Protein AF-A0A447MUD5-F1 (afdb_monomer_lite)

pLDDT: mean 83.92, std 21.75, range [24.19, 98.69]

Sequence (169 aa):
MENPQGFGLLQRGREFSRFEDLDDRYDLRPSAWITPKGDWGKGKVELVEIPTNDETNDNIVAYWTPDQLPEPGKEMNFKYTLTFSRDEDKLHAPDNAWVLQTRRSTGDVKQSNLIRQPDGTIAFVVDFVGADMKKLPPDTPSLRKPALAITVKSLTVMYAITQSLKAGV

Organism: Salmonella enterica I (NCBI:txid59201)

Radius of gyration: 21.38 Å; chains: 1; bounding box: 41×46×68 Å

Foldseek 3Di:
DWFDQKDWAQDFDLPCVVPVDPPPSPSPFWTKMKGWDDTPTAWDWDWFAADDPDPVDDGIDIDTDHPDDDDPPDDDDTDIDIDTDSPVLVVDDQPDKDWRDKDKDFDFDDDPDPDTDGPVWIWIQTDIDHNVVVVDDCVPPVNPDSTPGDGDPDDDDDDDDDDDDDDDD

Structure (mmCIF, N/CA/C/O backbone):
data_AF-A0A447MUD5-F1
#
_entry.id   AF-A0A447MUD5-F1
#
loop_
_atom_site.group_PDB
_atom_site.id
_atom_site.type_symbol
_atom_site.label_atom_id
_atom_site.label_alt_id
_atom_site.label_comp_id
_atom_site.label_asym_id
_atom_site.label_entity_id
_atom_site.label_seq_id
_atom_site.pdbx_PDB_ins_code
_atom_site.Cartn_x
_atom_site.Cartn_y
_atom_site.Cartn_z
_atom_site.occupancy
_atom_site.B_iso_or_equiv
_atom_site.auth_seq_id
_atom_site.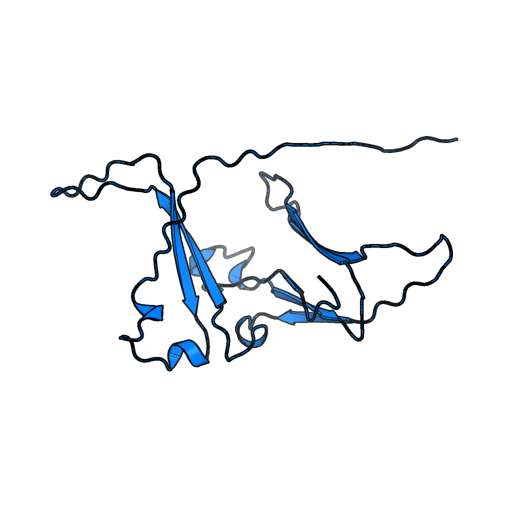auth_comp_id
_atom_site.auth_asym_id
_atom_site.auth_atom_id
_atom_site.pdbx_PDB_model_num
ATOM 1 N N . MET A 1 1 ? -14.363 9.589 1.166 1.00 94.88 1 MET A N 1
ATOM 2 C CA . MET A 1 1 ? -15.019 8.265 1.035 1.00 94.88 1 MET A CA 1
ATOM 3 C C . MET A 1 1 ? -15.892 8.034 2.265 1.00 94.88 1 MET A C 1
ATOM 5 O O . MET A 1 1 ? -15.822 8.832 3.191 1.00 94.88 1 MET A O 1
ATOM 9 N N . GLU A 1 2 ? -16.721 6.994 2.283 1.00 96.75 2 GLU A N 1
ATOM 10 C CA . GLU A 1 2 ? -17.568 6.649 3.434 1.00 96.75 2 GLU A CA 1
ATOM 11 C C . GLU A 1 2 ? -17.450 5.148 3.707 1.00 96.75 2 GLU A C 1
ATOM 13 O O . GLU A 1 2 ? -17.492 4.368 2.758 1.00 96.75 2 GLU A O 1
ATOM 18 N N . ASN A 1 3 ? -17.252 4.769 4.974 1.00 96.88 3 ASN A N 1
ATOM 19 C CA . ASN A 1 3 ? -17.076 3.384 5.433 1.00 96.88 3 ASN A CA 1
ATOM 20 C C . ASN A 1 3 ? -15.974 2.619 4.664 1.00 96.88 3 ASN A C 1
ATOM 22 O O . ASN A 1 3 ? -16.276 1.744 3.847 1.00 96.88 3 ASN A O 1
ATOM 26 N N . PRO A 1 4 ? -14.681 2.939 4.892 1.00 97.31 4 PRO A N 1
ATOM 27 C CA . PRO A 1 4 ? -13.573 2.253 4.232 1.00 97.31 4 PRO A CA 1
ATOM 28 C C . PRO A 1 4 ? -13.614 0.745 4.509 1.00 97.31 4 PRO A C 1
ATOM 30 O O . PRO A 1 4 ? -13.676 0.318 5.659 1.00 97.31 4 PRO A O 1
ATOM 33 N N . GLN A 1 5 ? -13.529 -0.068 3.454 1.00 97.00 5 GLN A N 1
ATOM 34 C CA . GLN A 1 5 ? -13.527 -1.531 3.592 1.00 97.00 5 GLN A CA 1
ATOM 35 C C . GLN A 1 5 ? -12.156 -2.090 4.002 1.00 97.00 5 GLN A C 1
ATOM 37 O O . GLN A 1 5 ? -12.067 -3.163 4.593 1.00 97.00 5 GLN A O 1
ATOM 42 N N . GLY A 1 6 ? -11.083 -1.354 3.719 1.00 97.50 6 GLY A N 1
ATOM 43 C CA . GLY A 1 6 ? -9.729 -1.695 4.130 1.00 97.50 6 GLY A CA 1
ATOM 44 C C . GLY A 1 6 ? -8.696 -0.802 3.459 1.00 97.50 6 GLY A C 1
ATOM 45 O O . GLY A 1 6 ? -8.969 -0.185 2.428 1.00 97.50 6 GLY A O 1
ATOM 46 N N . PHE A 1 7 ? -7.525 -0.697 4.073 1.00 98.50 7 PHE A N 1
ATOM 47 C CA . PHE A 1 7 ? -6.387 0.044 3.535 1.00 98.50 7 PHE A CA 1
ATOM 48 C C . PHE A 1 7 ? -5.094 -0.448 4.179 1.00 98.50 7 PHE A C 1
ATOM 50 O O . PHE A 1 7 ? -5.113 -1.030 5.259 1.00 98.50 7 PHE A O 1
ATOM 57 N N . GLY A 1 8 ? -3.956 -0.209 3.540 1.00 97.88 8 GLY A N 1
ATOM 58 C CA . GLY A 1 8 ? -2.681 -0.667 4.069 1.00 97.88 8 GLY A CA 1
ATOM 59 C C . GLY A 1 8 ? -1.499 -0.271 3.206 1.00 97.88 8 GLY A C 1
ATOM 60 O O . GLY A 1 8 ? -1.669 0.177 2.072 1.00 97.88 8 GLY A O 1
ATOM 61 N N . LEU A 1 9 ? -0.304 -0.478 3.751 1.00 98.69 9 LEU A N 1
ATOM 62 C CA . LEU A 1 9 ? 0.951 -0.376 3.017 1.00 98.69 9 LEU A CA 1
ATOM 63 C C . LEU A 1 9 ? 1.375 -1.789 2.624 1.00 98.69 9 LEU A C 1
ATOM 65 O O . LEU A 1 9 ? 1.523 -2.667 3.476 1.00 98.69 9 LEU A O 1
ATOM 69 N N . LEU A 1 10 ? 1.509 -2.018 1.320 1.00 98.56 10 LEU A N 1
ATOM 70 C CA . LEU A 1 10 ? 1.839 -3.328 0.775 1.00 98.56 10 LEU A CA 1
ATOM 71 C C . LEU A 1 10 ? 3.217 -3.303 0.134 1.00 98.56 10 LEU A C 1
ATOM 73 O O . LEU A 1 10 ? 3.544 -2.382 -0.612 1.00 98.56 10 LEU A O 1
ATOM 77 N N . GLN A 1 11 ? 3.954 -4.387 0.326 1.00 98.12 11 GLN A N 1
ATOM 78 C CA . GLN A 1 11 ? 5.186 -4.663 -0.385 1.00 98.12 11 GLN A CA 1
ATOM 79 C C . GLN A 1 11 ? 4.944 -5.731 -1.453 1.00 98.12 11 GLN A C 1
ATOM 81 O O . GLN A 1 11 ? 4.971 -6.929 -1.181 1.00 98.12 11 GLN A O 1
ATOM 86 N N . ARG A 1 12 ? 4.681 -5.284 -2.684 1.00 97.62 12 ARG A N 1
ATOM 87 C CA . ARG A 1 12 ? 4.486 -6.159 -3.850 1.00 97.62 12 ARG A CA 1
ATOM 88 C C . ARG A 1 12 ? 5.810 -6.378 -4.581 1.00 97.62 12 ARG A C 1
ATOM 90 O O . ARG A 1 12 ? 6.612 -5.456 -4.674 1.00 97.62 12 ARG A O 1
ATOM 97 N N . GLY A 1 13 ? 5.991 -7.569 -5.153 1.00 95.75 13 GLY A N 1
ATOM 98 C CA . GLY A 1 13 ? 7.241 -7.957 -5.816 1.00 95.75 13 GLY A CA 1
ATOM 99 C C . GLY A 1 13 ? 8.311 -8.304 -4.784 1.00 95.75 13 GLY A C 1
ATOM 100 O O . GLY A 1 13 ? 9.073 -7.446 -4.352 1.00 95.75 13 GLY A O 1
ATOM 101 N N . ARG A 1 14 ? 8.329 -9.568 -4.359 1.00 97.19 14 ARG A N 1
ATOM 102 C CA . ARG A 1 14 ? 9.188 -10.074 -3.274 1.00 97.19 14 ARG A CA 1
ATOM 103 C C . ARG A 1 14 ? 10.381 -10.877 -3.777 1.00 97.19 14 ARG A C 1
ATOM 105 O O . ARG A 1 14 ? 11.017 -11.587 -3.009 1.00 97.19 14 ARG A O 1
ATOM 112 N N . GLU A 1 15 ? 10.659 -10.839 -5.074 1.00 98.00 15 GLU A N 1
ATOM 113 C CA . GLU A 1 15 ? 11.848 -11.481 -5.609 1.00 98.00 15 GLU A CA 1
ATOM 114 C C . GLU A 1 15 ? 13.087 -10.812 -5.001 1.00 98.00 15 GLU A C 1
ATOM 116 O O . GLU A 1 15 ? 13.232 -9.593 -5.096 1.00 98.00 15 GLU A O 1
ATOM 121 N N . PHE A 1 16 ? 13.983 -11.604 -4.397 1.00 98.25 16 PHE A N 1
ATOM 122 C CA . PHE A 1 16 ? 15.224 -11.105 -3.789 1.00 98.25 16 PHE A CA 1
ATOM 123 C C . PHE A 1 16 ? 15.994 -10.183 -4.741 1.00 98.25 16 PHE A C 1
ATOM 125 O O . PHE A 1 16 ? 16.497 -9.145 -4.325 1.00 98.25 16 PHE A O 1
ATOM 132 N N . SER A 1 17 ? 15.965 -10.489 -6.042 1.00 98.38 17 SER A N 1
ATOM 133 C CA . SER A 1 17 ? 16.652 -9.724 -7.080 1.00 98.38 17 SER A CA 1
ATOM 134 C C . SER A 1 17 ? 16.154 -8.296 -7.309 1.00 98.38 17 SER A C 1
ATOM 136 O O . SER A 1 17 ? 16.698 -7.570 -8.136 1.00 98.38 17 SER A O 1
ATOM 138 N N . ARG A 1 18 ? 15.079 -7.880 -6.634 1.00 97.19 18 ARG A N 1
ATOM 139 C CA . ARG A 1 18 ? 14.636 -6.479 -6.615 1.00 97.19 18 ARG A CA 1
ATOM 140 C C . ARG A 1 18 ? 15.384 -5.634 -5.590 1.00 97.19 18 ARG A C 1
ATOM 142 O O . ARG A 1 18 ? 15.345 -4.413 -5.700 1.00 97.19 18 ARG A O 1
ATOM 149 N N . PHE A 1 19 ? 16.008 -6.278 -4.608 1.00 97.62 19 PHE A N 1
ATOM 150 C CA . PHE A 1 19 ? 16.624 -5.632 -3.455 1.00 97.62 19 PHE A CA 1
ATOM 151 C C . PHE A 1 19 ? 18.110 -5.980 -3.344 1.00 97.62 19 PHE A C 1
ATOM 153 O O . PHE A 1 19 ? 18.906 -5.086 -3.102 1.00 97.62 19 PHE A O 1
ATOM 160 N N . GLU A 1 20 ? 18.479 -7.249 -3.573 1.00 98.12 20 GLU A N 1
ATOM 161 C CA . GLU A 1 20 ? 19.866 -7.755 -3.560 1.00 98.12 20 GLU A CA 1
ATOM 162 C C . GLU A 1 20 ? 20.622 -7.497 -2.239 1.00 98.12 20 GLU A C 1
ATOM 164 O O . GLU A 1 20 ? 21.849 -7.565 -2.186 1.00 98.12 20 GLU A O 1
ATOM 169 N N . ASP A 1 21 ? 19.884 -7.243 -1.156 1.00 97.75 21 ASP A N 1
ATOM 170 C CA . ASP A 1 21 ? 20.434 -6.941 0.163 1.00 97.75 21 ASP A CA 1
ATOM 171 C C . ASP A 1 21 ? 20.353 -8.166 1.079 1.00 97.75 21 ASP A C 1
ATOM 173 O O . ASP A 1 21 ? 19.262 -8.633 1.419 1.00 97.75 21 ASP A O 1
ATOM 177 N N . LEU A 1 22 ? 21.514 -8.702 1.461 1.00 98.06 22 LEU A N 1
ATOM 178 C CA . LEU A 1 22 ? 21.626 -9.902 2.292 1.00 98.06 22 LEU A CA 1
ATOM 179 C C . LEU A 1 22 ? 21.402 -9.634 3.784 1.00 98.06 22 LEU A C 1
ATOM 181 O O . LEU A 1 22 ? 21.038 -10.576 4.496 1.00 98.06 22 LEU A O 1
ATOM 185 N N . ASP A 1 23 ? 21.595 -8.396 4.233 1.00 97.88 23 ASP A N 1
ATOM 186 C CA . ASP A 1 23 ? 21.552 -8.016 5.641 1.00 97.88 23 ASP A CA 1
ATOM 187 C C . ASP A 1 23 ? 20.130 -7.592 6.027 1.00 97.88 23 ASP A C 1
ATOM 189 O O . ASP A 1 23 ? 19.513 -8.184 6.917 1.00 97.88 23 ASP A O 1
ATOM 193 N N . ASP A 1 24 ? 19.558 -6.639 5.291 1.00 96.62 24 ASP A N 1
ATOM 194 C CA . ASP A 1 24 ? 18.272 -6.024 5.633 1.00 96.62 24 ASP A CA 1
ATOM 195 C C . ASP A 1 24 ? 17.053 -6.774 5.101 1.00 96.62 24 ASP A C 1
ATOM 197 O O . ASP A 1 24 ? 15.920 -6.529 5.546 1.00 96.62 24 ASP A O 1
ATOM 201 N N . ARG A 1 25 ? 17.278 -7.687 4.144 1.00 98.00 25 ARG A N 1
ATOM 202 C CA . ARG A 1 25 ? 16.281 -8.621 3.597 1.00 98.00 25 ARG A CA 1
ATOM 203 C C . ARG A 1 25 ? 14.930 -7.965 3.345 1.00 98.00 25 ARG A C 1
ATOM 205 O O . ARG A 1 25 ? 13.880 -8.455 3.781 1.00 98.00 25 ARG A O 1
ATOM 212 N N . TYR A 1 26 ? 14.963 -6.849 2.617 1.00 97.81 26 TYR A N 1
ATOM 213 C CA . TYR A 1 26 ? 13.777 -6.082 2.253 1.00 97.81 26 TYR A CA 1
ATOM 214 C C . TYR A 1 26 ? 12.692 -6.975 1.665 1.00 97.81 26 TYR A C 1
ATOM 216 O O . TYR A 1 26 ? 11.549 -6.872 2.089 1.00 97.81 26 TYR A O 1
ATOM 224 N N . ASP A 1 27 ? 13.049 -7.940 0.815 1.00 98.19 27 ASP A N 1
ATOM 225 C CA . ASP A 1 27 ? 12.150 -8.930 0.210 1.00 98.19 27 ASP A CA 1
ATOM 226 C C . ASP A 1 27 ? 11.254 -9.681 1.217 1.00 98.19 27 ASP A C 1
ATOM 228 O O . ASP A 1 27 ? 10.131 -10.091 0.889 1.00 98.19 27 ASP A O 1
ATOM 232 N N . LEU A 1 28 ? 11.706 -9.813 2.467 1.00 98.19 28 LEU A N 1
ATOM 233 C CA . LEU A 1 28 ? 11.003 -10.498 3.547 1.00 98.19 28 LEU A CA 1
ATOM 234 C C . LEU A 1 28 ? 10.155 -9.577 4.438 1.00 98.19 28 LEU A C 1
ATOM 236 O O . LEU A 1 28 ? 9.366 -10.095 5.231 1.00 98.19 28 LEU A O 1
ATOM 240 N N . ARG A 1 29 ? 10.260 -8.247 4.322 1.00 98.25 29 ARG A N 1
ATOM 241 C CA . ARG A 1 29 ? 9.514 -7.306 5.179 1.00 98.25 29 ARG A CA 1
ATOM 242 C C . ARG A 1 29 ? 7.997 -7.391 4.931 1.00 98.25 29 ARG A C 1
ATOM 244 O O . ARG A 1 29 ? 7.566 -7.563 3.788 1.00 98.25 29 ARG A O 1
ATOM 251 N N . PRO A 1 30 ? 7.152 -7.345 5.972 1.00 98.50 30 PRO A N 1
ATOM 252 C CA . PRO A 1 30 ? 5.726 -7.618 5.823 1.00 98.50 30 PRO A CA 1
ATOM 253 C C . PRO A 1 30 ? 4.976 -6.458 5.156 1.00 98.50 30 PRO A C 1
ATOM 255 O O . PRO A 1 30 ? 5.283 -5.291 5.372 1.00 98.50 30 PRO A O 1
ATOM 258 N N . SER A 1 31 ? 3.926 -6.792 4.411 1.00 98.69 31 SER A N 1
ATOM 259 C CA . SER A 1 31 ? 2.806 -5.880 4.159 1.00 98.69 31 SER A CA 1
ATOM 260 C C . SER A 1 31 ? 1.963 -5.737 5.426 1.00 98.69 31 SER A C 1
ATOM 262 O O . SER A 1 31 ? 1.872 -6.686 6.206 1.00 98.69 31 SER A O 1
ATOM 264 N N . ALA A 1 32 ? 1.287 -4.602 5.598 1.00 98.56 32 ALA A N 1
ATOM 265 C CA . ALA A 1 32 ? 0.367 -4.344 6.702 1.00 98.56 32 ALA A CA 1
ATOM 266 C C . ALA A 1 32 ? -0.988 -3.851 6.170 1.00 98.56 32 ALA A C 1
ATOM 268 O O . ALA A 1 32 ? -1.048 -2.851 5.457 1.00 98.56 32 ALA A O 1
ATOM 269 N N . TRP A 1 33 ? -2.077 -4.541 6.520 1.00 98.69 33 TRP A N 1
ATOM 270 C CA . TRP A 1 33 ? -3.433 -4.242 6.046 1.00 98.69 33 TRP A CA 1
ATOM 271 C C . TRP A 1 33 ? -4.423 -4.074 7.199 1.00 98.69 33 TRP A C 1
ATOM 273 O O . TRP A 1 33 ? -4.585 -4.970 8.026 1.00 98.69 33 TRP A O 1
ATOM 283 N N . ILE A 1 34 ? -5.111 -2.938 7.241 1.00 98.69 34 ILE A N 1
ATOM 284 C CA . ILE A 1 34 ? -6.172 -2.625 8.195 1.00 98.69 34 ILE A CA 1
ATOM 285 C C . ILE A 1 34 ? -7.514 -3.019 7.586 1.00 98.69 34 ILE A C 1
ATOM 287 O O . ILE A 1 34 ? -7.872 -2.581 6.496 1.00 98.69 34 ILE A O 1
ATOM 291 N N . THR A 1 35 ? -8.285 -3.814 8.327 1.00 98.50 35 THR A N 1
ATOM 292 C CA . THR A 1 35 ? -9.696 -4.101 8.032 1.00 98.50 35 THR A CA 1
ATOM 293 C C . THR A 1 35 ? -10.568 -3.523 9.148 1.00 98.50 35 THR A C 1
ATOM 295 O O . THR A 1 35 ? -10.579 -4.069 10.260 1.00 98.50 35 THR A O 1
ATOM 298 N N . PRO A 1 36 ? -11.265 -2.402 8.897 1.00 98.25 36 PRO A N 1
ATOM 299 C CA . PRO A 1 36 ? -12.231 -1.830 9.828 1.00 98.25 36 PRO A CA 1
ATOM 300 C C . PRO A 1 36 ? -13.333 -2.824 10.213 1.00 98.25 36 PRO A C 1
ATOM 302 O O . PRO A 1 36 ? -13.775 -3.640 9.406 1.00 98.25 36 PRO A O 1
ATOM 305 N N . LYS A 1 37 ? -13.790 -2.759 11.467 1.00 98.19 37 LYS A N 1
ATOM 306 C CA . LYS A 1 37 ? -14.958 -3.496 11.961 1.00 98.19 37 LYS A CA 1
ATOM 307 C C . LYS A 1 37 ? -16.073 -2.509 12.288 1.00 98.19 37 LYS A C 1
ATOM 309 O O . LYS A 1 37 ? -15.959 -1.756 13.256 1.00 98.19 37 LYS A O 1
ATOM 314 N N . GLY A 1 38 ? -17.158 -2.588 11.525 1.00 96.31 38 GLY A N 1
ATOM 315 C CA . GLY A 1 38 ? -18.278 -1.652 11.601 1.00 96.31 38 GLY A CA 1
ATOM 316 C C . GLY A 1 38 ? -18.045 -0.392 10.770 1.00 96.31 38 GLY A C 1
ATOM 317 O O . GLY A 1 38 ? -17.080 -0.301 10.012 1.00 96.31 38 GLY A O 1
ATOM 318 N N . ASP A 1 39 ? -18.939 0.575 10.935 1.00 95.94 39 ASP A N 1
ATOM 319 C CA . ASP A 1 39 ? -18.984 1.780 10.113 1.00 95.94 39 ASP A CA 1
ATOM 320 C C . ASP A 1 39 ? -18.123 2.890 10.722 1.00 95.94 39 ASP A C 1
ATOM 322 O O . ASP A 1 39 ? -18.377 3.361 11.830 1.00 95.94 39 ASP A O 1
ATOM 326 N N . TRP A 1 40 ? -17.083 3.308 9.998 1.00 96.62 40 TRP A N 1
ATOM 327 C CA . TRP A 1 40 ? -16.210 4.423 10.399 1.00 96.62 40 TRP A CA 1
ATOM 328 C C . TRP A 1 40 ? -16.710 5.785 9.896 1.00 96.62 40 TRP A C 1
ATOM 330 O O . TRP A 1 40 ? -16.119 6.816 10.216 1.00 96.62 40 TRP A O 1
ATOM 340 N N . GLY A 1 41 ? -17.804 5.799 9.132 1.00 96.56 41 GLY A N 1
ATOM 341 C CA . GLY A 1 41 ? -18.442 7.003 8.622 1.00 96.56 41 GLY A CA 1
ATOM 342 C C . GLY A 1 41 ? -17.649 7.683 7.508 1.00 96.56 41 GLY A C 1
ATOM 343 O O . GLY A 1 41 ? -16.875 7.055 6.777 1.00 96.56 41 GLY A O 1
ATOM 344 N N . LYS A 1 42 ? -17.892 8.986 7.352 1.00 98.00 42 LYS A N 1
ATOM 345 C CA . LYS A 1 42 ? -17.263 9.823 6.326 1.00 98.00 42 LYS A CA 1
ATOM 346 C C . LYS A 1 42 ? -15.871 10.278 6.741 1.00 98.00 42 LYS A C 1
ATOM 348 O O . LYS A 1 42 ? -15.634 10.634 7.895 1.00 98.00 42 LYS A O 1
ATOM 353 N N . GLY A 1 43 ? -14.970 10.281 5.771 1.00 97.56 43 GLY A N 1
ATOM 354 C CA . GLY A 1 43 ? -13.573 10.626 5.970 1.00 97.56 43 GLY A CA 1
ATOM 355 C C . GLY A 1 43 ? -12.715 10.259 4.769 1.00 97.56 43 GLY A C 1
ATOM 356 O O . GLY A 1 43 ? -13.191 10.067 3.638 1.00 97.56 43 GLY A O 1
ATOM 357 N N . LYS A 1 44 ? -11.420 10.109 5.015 1.00 98.19 44 LYS A N 1
ATOM 358 C CA . LYS A 1 44 ? -10.429 9.764 3.995 1.00 98.19 44 LYS A CA 1
ATOM 359 C C . LYS A 1 44 ? -9.300 8.933 4.588 1.00 98.19 44 LYS A C 1
ATOM 361 O O . LYS A 1 44 ? -8.934 9.081 5.749 1.00 98.19 44 LYS A O 1
ATOM 366 N N . VAL A 1 45 ? -8.750 8.060 3.753 1.00 98.12 45 VAL A N 1
ATOM 367 C CA . VAL A 1 45 ? -7.433 7.474 3.996 1.00 98.12 45 VAL A CA 1
ATOM 368 C C . VAL A 1 45 ? -6.413 8.489 3.499 1.00 98.12 45 VAL A C 1
ATOM 370 O O . VAL A 1 45 ? -6.480 8.904 2.342 1.00 98.12 45 VAL A O 1
ATOM 373 N N . GLU A 1 46 ? -5.516 8.916 4.375 1.00 98.06 46 GLU A N 1
ATOM 374 C CA . GLU A 1 46 ? -4.427 9.829 4.050 1.00 98.06 46 GLU A CA 1
ATOM 375 C C . GLU A 1 46 ? -3.115 9.064 3.928 1.00 98.06 46 GLU A C 1
ATOM 377 O O . GLU A 1 46 ? -2.854 8.134 4.690 1.00 98.06 46 GLU A O 1
ATOM 382 N N . LEU A 1 47 ? -2.312 9.481 2.951 1.00 98.38 47 LEU A N 1
ATOM 383 C CA . LEU A 1 47 ? -0.933 9.065 2.751 1.00 98.38 47 LEU A CA 1
ATOM 384 C C . LEU A 1 47 ? -0.060 10.305 2.932 1.00 98.38 47 LEU A C 1
ATOM 386 O O . LEU A 1 47 ? -0.291 11.323 2.278 1.00 98.38 47 LEU A O 1
ATOM 390 N N . VAL A 1 48 ? 0.926 10.215 3.815 1.00 98.12 48 VAL A N 1
ATOM 391 C CA . VAL A 1 48 ? 1.935 11.252 4.024 1.00 98.12 48 VAL A CA 1
ATOM 392 C C . VAL A 1 48 ? 3.270 10.710 3.543 1.00 98.12 48 VAL A C 1
ATOM 394 O O . VAL A 1 48 ? 3.712 9.657 4.000 1.00 98.12 48 VAL A O 1
ATOM 397 N N . GLU A 1 49 ? 3.899 11.450 2.635 1.00 98.25 49 GLU A N 1
ATOM 398 C CA . GLU A 1 49 ? 5.228 11.166 2.100 1.00 98.25 49 GLU A CA 1
ATOM 399 C C . GLU A 1 49 ? 6.176 12.280 2.543 1.00 98.25 49 GLU A C 1
ATOM 401 O O . GLU A 1 49 ? 5.974 13.455 2.226 1.00 98.25 49 GLU A O 1
ATOM 406 N N . ILE A 1 50 ? 7.202 11.916 3.305 1.00 97.50 50 ILE A N 1
ATOM 407 C CA . ILE A 1 50 ? 8.200 12.845 3.828 1.00 97.50 50 ILE A CA 1
ATOM 408 C C . ILE A 1 50 ? 9.473 12.686 2.984 1.00 97.50 50 ILE A C 1
ATOM 410 O O . ILE A 1 50 ? 9.952 11.563 2.801 1.00 97.50 50 ILE A O 1
ATOM 414 N N . PRO A 1 51 ? 10.050 13.772 2.437 1.00 97.25 51 PRO A N 1
ATOM 415 C CA . PRO A 1 51 ? 11.331 13.682 1.748 1.00 97.25 51 PRO A CA 1
ATOM 416 C C . PRO A 1 51 ? 12.419 13.162 2.693 1.00 97.25 51 PRO A C 1
ATOM 418 O O . PRO A 1 51 ? 12.626 13.723 3.768 1.00 97.25 51 PRO A O 1
ATOM 421 N N . THR A 1 52 ? 13.133 12.119 2.278 1.00 95.62 52 THR A N 1
ATOM 422 C CA . THR A 1 52 ? 14.299 11.591 2.992 1.00 95.62 52 THR A CA 1
ATOM 423 C C . THR A 1 52 ? 15.406 11.252 2.001 1.00 95.62 52 THR A C 1
ATOM 425 O O . THR A 1 52 ? 15.135 10.914 0.848 1.00 95.62 52 THR A O 1
ATOM 428 N N . ASN A 1 53 ? 16.648 11.339 2.468 1.00 96.06 53 ASN A N 1
ATOM 429 C CA . ASN A 1 53 ? 17.831 10.839 1.764 1.00 96.06 53 ASN A CA 1
ATOM 430 C C . ASN A 1 53 ? 18.421 9.600 2.463 1.00 96.06 53 ASN A C 1
ATOM 432 O O . ASN A 1 53 ? 19.491 9.143 2.075 1.00 96.06 53 ASN A O 1
ATOM 436 N N . ASP A 1 54 ? 17.763 9.111 3.518 1.00 94.00 54 ASP A N 1
ATOM 437 C CA . ASP A 1 54 ? 18.264 8.077 4.419 1.00 94.00 54 ASP A CA 1
ATOM 438 C C . ASP A 1 54 ? 17.116 7.138 4.813 1.00 94.00 54 ASP A C 1
ATOM 440 O O . ASP A 1 54 ? 16.067 7.587 5.288 1.00 94.00 54 ASP A O 1
ATOM 444 N N . GLU A 1 55 ? 17.318 5.842 4.591 1.00 92.00 55 GLU A N 1
ATOM 445 C CA . GLU A 1 55 ? 16.339 4.788 4.860 1.00 92.00 55 GLU A CA 1
ATOM 446 C C . GLU A 1 55 ? 16.128 4.496 6.346 1.00 92.00 55 GLU A C 1
ATOM 448 O O . GLU A 1 55 ? 15.128 3.884 6.715 1.00 92.00 55 GLU A O 1
ATOM 453 N N . THR A 1 56 ? 17.037 4.949 7.213 1.00 92.69 56 THR A N 1
ATOM 454 C CA . THR A 1 56 ? 16.902 4.782 8.666 1.00 92.69 56 THR A CA 1
ATOM 455 C C . THR A 1 56 ? 15.724 5.573 9.238 1.00 92.69 56 THR A C 1
ATOM 457 O O . THR A 1 56 ? 15.287 5.305 10.357 1.00 92.69 56 THR A O 1
ATOM 460 N N . ASN A 1 57 ? 15.192 6.534 8.474 1.00 96.19 57 ASN A N 1
ATOM 461 C CA . ASN A 1 57 ? 14.045 7.346 8.851 1.00 96.19 57 ASN A CA 1
ATOM 462 C C . ASN A 1 57 ? 12.790 6.870 8.115 1.00 96.19 57 ASN A C 1
ATOM 464 O O . ASN A 1 57 ? 12.681 7.036 6.898 1.00 96.19 57 ASN A O 1
ATOM 468 N N . ASP A 1 58 ? 11.805 6.372 8.865 1.00 96.94 58 ASP A N 1
ATOM 469 C CA . ASP A 1 58 ? 10.475 6.108 8.319 1.00 96.94 58 ASP A CA 1
ATOM 470 C C . ASP A 1 58 ? 9.888 7.394 7.730 1.00 96.94 58 ASP A C 1
ATOM 472 O O . ASP A 1 58 ? 9.765 8.422 8.403 1.00 96.94 58 ASP A O 1
ATOM 476 N N . ASN A 1 59 ? 9.503 7.335 6.459 1.00 97.81 59 ASN A N 1
ATOM 477 C CA . ASN A 1 59 ? 9.080 8.512 5.711 1.00 97.81 59 ASN A CA 1
ATOM 478 C C . ASN A 1 59 ? 7.711 8.352 5.032 1.00 97.81 59 ASN A C 1
ATOM 480 O O . ASN A 1 59 ? 7.290 9.237 4.286 1.00 97.81 59 ASN A O 1
ATOM 484 N N . ILE A 1 60 ? 7.014 7.246 5.307 1.00 98.31 60 ILE A N 1
ATOM 485 C CA . ILE A 1 60 ? 5.676 6.943 4.796 1.00 98.31 60 ILE A CA 1
ATOM 486 C C . ILE A 1 60 ? 4.725 6.710 5.967 1.00 98.31 60 ILE A C 1
ATOM 488 O O . ILE A 1 60 ? 4.977 5.869 6.828 1.00 98.31 60 ILE A O 1
ATOM 492 N N . VAL A 1 61 ? 3.590 7.411 5.968 1.00 98.12 61 VAL A N 1
ATOM 493 C CA . VAL A 1 61 ? 2.519 7.213 6.954 1.00 98.12 61 VAL A CA 1
ATOM 494 C C . VAL A 1 61 ? 1.189 7.041 6.233 1.00 98.12 61 VAL A C 1
ATOM 496 O O . VAL A 1 61 ? 0.875 7.813 5.331 1.00 98.12 61 VAL A O 1
ATOM 499 N N . ALA A 1 62 ? 0.387 6.057 6.644 1.00 98.19 62 ALA A N 1
ATOM 500 C CA . ALA A 1 62 ? -0.971 5.868 6.145 1.00 98.19 62 ALA A CA 1
ATOM 501 C C . ALA A 1 62 ? -1.964 5.696 7.299 1.00 98.19 62 ALA A C 1
ATOM 503 O O . ALA A 1 62 ? -1.751 4.868 8.186 1.00 98.19 62 ALA A O 1
ATOM 504 N N . TYR A 1 63 ? -3.057 6.457 7.291 1.00 98.19 63 TYR A N 1
ATOM 505 C CA . TYR A 1 63 ? -4.084 6.396 8.336 1.00 98.19 63 TYR A CA 1
ATOM 506 C C . TYR A 1 63 ? -5.459 6.821 7.818 1.00 98.19 63 TYR A C 1
ATOM 508 O O . TYR A 1 63 ? -5.592 7.434 6.763 1.00 98.19 63 TYR A O 1
ATOM 516 N N . TRP A 1 64 ? -6.500 6.496 8.581 1.00 98.19 64 TRP A N 1
ATOM 517 C CA . TRP A 1 64 ? -7.844 7.031 8.380 1.00 98.19 64 TRP A CA 1
ATOM 518 C C . TRP A 1 64 ? -8.029 8.312 9.188 1.00 98.19 64 TRP A C 1
ATOM 520 O O . TRP A 1 64 ? -7.676 8.349 10.367 1.00 98.19 64 TRP A O 1
ATOM 530 N N . THR A 1 65 ? -8.641 9.327 8.583 1.00 96.94 65 THR A N 1
ATOM 531 C CA . THR A 1 65 ? -9.100 10.531 9.277 1.00 96.94 65 THR A CA 1
ATOM 532 C C . THR A 1 65 ? -10.591 10.762 9.000 1.00 96.94 65 THR A C 1
ATOM 534 O O . THR A 1 65 ? -11.000 10.764 7.832 1.00 96.94 65 THR A O 1
ATOM 537 N N . PRO A 1 66 ? -11.435 10.899 10.040 1.00 97.38 66 PRO A N 1
ATOM 538 C CA . PRO A 1 66 ? -12.842 11.241 9.866 1.00 97.3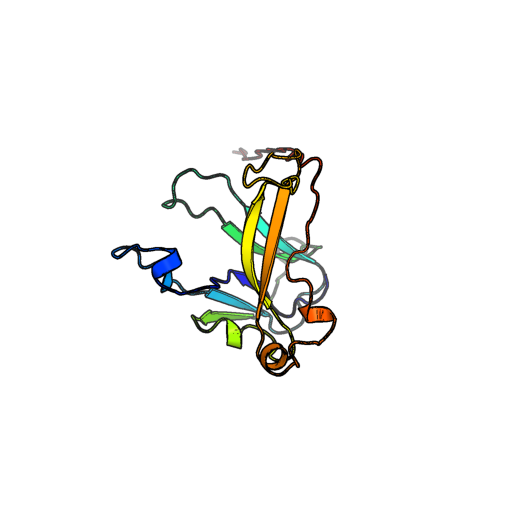8 66 PRO A CA 1
ATOM 539 C C . PRO A 1 66 ? -12.992 12.701 9.414 1.00 97.38 66 PRO A C 1
ATOM 541 O O . PRO A 1 66 ? -12.206 13.564 9.799 1.00 97.38 66 PRO A O 1
ATOM 544 N N . ASP A 1 67 ? -14.035 13.003 8.638 1.00 97.62 67 ASP A N 1
ATOM 545 C CA . ASP A 1 67 ? -14.297 14.377 8.169 1.00 97.62 67 ASP A CA 1
ATOM 546 C C . ASP A 1 67 ? -14.685 15.327 9.316 1.00 97.62 67 ASP A C 1
ATOM 548 O O . ASP A 1 67 ? -14.495 16.540 9.222 1.00 97.62 67 ASP A O 1
ATOM 552 N N . GLN A 1 68 ? -15.251 14.781 10.395 1.00 95.56 68 GLN A N 1
ATOM 553 C CA . GLN A 1 68 ? -15.658 15.526 11.582 1.00 95.56 68 GLN A CA 1
ATOM 554 C C . GLN A 1 68 ? -15.177 14.804 12.836 1.00 95.56 68 GLN A C 1
ATOM 556 O O . GLN A 1 68 ? -15.423 13.610 13.016 1.00 95.56 68 GLN A O 1
ATOM 561 N N . LEU A 1 69 ? -14.510 15.551 13.712 1.00 94.62 69 LEU A N 1
ATOM 562 C CA . LEU A 1 69 ? -14.167 15.092 15.052 1.00 94.62 69 LEU A CA 1
ATOM 563 C C . LEU A 1 69 ? -15.327 15.398 16.002 1.00 94.62 69 LEU A C 1
ATOM 565 O O . LEU A 1 69 ? -16.001 16.417 15.829 1.00 94.62 69 LEU A O 1
ATOM 569 N N . PRO A 1 70 ? -15.579 14.544 17.004 1.00 91.88 70 PRO A N 1
ATOM 570 C CA . PRO A 1 70 ? -16.577 14.852 18.006 1.00 91.88 70 PRO A CA 1
ATOM 571 C C . PRO A 1 70 ? -16.066 15.948 18.951 1.00 91.88 70 PRO A C 1
ATOM 573 O O . PRO A 1 70 ? -14.868 16.227 19.027 1.00 91.88 70 PRO A O 1
ATOM 576 N N . GLU A 1 71 ? -16.988 16.537 19.709 1.00 95.56 71 GLU A N 1
ATOM 577 C CA . GLU A 1 71 ? -16.650 17.515 20.744 1.00 95.56 71 GLU A CA 1
ATOM 578 C C . GLU A 1 71 ? -15.633 16.955 21.757 1.00 95.56 71 GLU A C 1
ATOM 580 O O . GLU A 1 71 ? -15.669 15.756 22.070 1.00 95.56 71 GLU A O 1
ATOM 585 N N . PRO A 1 72 ? -14.755 17.798 22.331 1.00 96.38 72 PRO A N 1
ATOM 586 C CA . PRO A 1 72 ? -13.803 17.363 23.345 1.00 96.38 72 PRO A CA 1
ATOM 587 C C . PRO A 1 72 ? -14.470 16.571 24.481 1.00 96.38 72 PRO A C 1
ATOM 589 O O . PRO A 1 72 ? -15.490 16.977 25.037 1.00 96.38 72 PRO A O 1
ATOM 592 N N . GLY A 1 73 ? -13.885 15.424 24.831 1.00 95.75 73 GLY A N 1
ATOM 593 C CA . GLY A 1 73 ? -14.402 14.531 25.875 1.00 95.75 73 GLY A CA 1
ATOM 594 C C . GLY A 1 73 ? -15.483 13.547 25.413 1.00 95.75 73 GLY A C 1
ATOM 595 O O . GLY A 1 73 ? -15.898 12.697 26.200 1.00 95.75 73 GLY A O 1
ATOM 596 N N . LYS A 1 74 ? -15.926 13.606 24.152 1.00 95.38 74 LYS A N 1
ATOM 597 C CA . LYS A 1 74 ? -16.759 12.556 23.555 1.00 95.38 74 LYS A CA 1
ATOM 598 C C . LYS A 1 74 ? -15.904 11.383 23.083 1.00 95.38 74 LYS A C 1
ATOM 600 O O . LYS A 1 74 ? -14.840 11.555 22.495 1.00 95.38 74 LYS A O 1
ATOM 605 N N . GLU A 1 75 ? -16.399 10.180 23.340 1.00 93.44 75 GLU A N 1
ATOM 606 C CA . GLU A 1 75 ? -15.731 8.934 22.982 1.00 93.44 75 GLU A CA 1
ATOM 607 C C . GLU A 1 75 ? -15.807 8.659 21.472 1.00 93.44 75 GLU A C 1
ATOM 609 O O . GLU A 1 75 ? -16.853 8.844 20.847 1.00 93.44 75 GLU A O 1
ATOM 614 N N . MET A 1 76 ? -14.711 8.149 20.904 1.00 91.94 76 MET A N 1
ATOM 615 C CA . MET A 1 76 ? -14.688 7.527 19.579 1.00 91.94 76 MET A CA 1
ATOM 616 C C . MET A 1 76 ? -14.304 6.059 19.716 1.00 91.94 76 MET A C 1
ATOM 618 O O . MET A 1 76 ? -13.295 5.730 20.336 1.00 91.94 76 MET A O 1
ATOM 622 N N . ASN A 1 77 ? -15.088 5.181 19.099 1.00 94.31 77 ASN A N 1
ATOM 623 C CA . ASN A 1 77 ? -14.856 3.744 19.127 1.00 94.31 77 ASN A CA 1
ATOM 624 C C . ASN A 1 77 ? -14.395 3.253 17.755 1.00 94.31 77 ASN A C 1
ATOM 626 O O . ASN A 1 77 ? -15.194 3.172 16.826 1.00 94.31 77 ASN A O 1
ATOM 630 N N . PHE A 1 78 ? -13.127 2.857 17.648 1.00 96.38 78 PHE A N 1
ATOM 631 C CA . PHE A 1 78 ? -12.577 2.236 16.445 1.00 96.38 78 PHE A CA 1
ATOM 632 C C . PHE A 1 78 ? -12.189 0.790 16.731 1.00 96.38 78 PHE A C 1
ATOM 634 O O . PHE A 1 78 ? -11.359 0.503 17.591 1.00 96.38 78 PHE A O 1
ATOM 641 N N . LYS A 1 79 ? -12.785 -0.138 15.984 1.00 98.25 79 LYS A N 1
ATOM 642 C CA . LYS A 1 79 ? -12.450 -1.565 16.016 1.00 98.25 79 LYS A CA 1
ATOM 643 C C . LYS A 1 79 ? -11.902 -1.950 14.650 1.00 98.25 79 LYS A C 1
ATOM 645 O O . LYS A 1 79 ? -12.476 -1.564 13.636 1.00 98.25 79 LYS A O 1
ATOM 650 N N . TYR A 1 80 ? -10.810 -2.703 14.613 1.00 98.56 80 TYR A N 1
ATOM 651 C CA . TYR A 1 80 ? -10.194 -3.169 13.370 1.00 98.56 80 TYR A CA 1
ATOM 652 C C . TYR A 1 80 ? -9.351 -4.426 13.601 1.00 98.56 80 TYR A C 1
ATOM 654 O O . TYR A 1 80 ? -9.086 -4.810 14.742 1.00 98.56 80 TYR A O 1
ATOM 662 N N . THR A 1 81 ? -8.948 -5.084 12.516 1.00 98.56 81 THR A N 1
ATOM 663 C CA . THR A 1 81 ? -7.803 -6.005 12.505 1.00 98.56 81 THR A CA 1
ATOM 664 C C . THR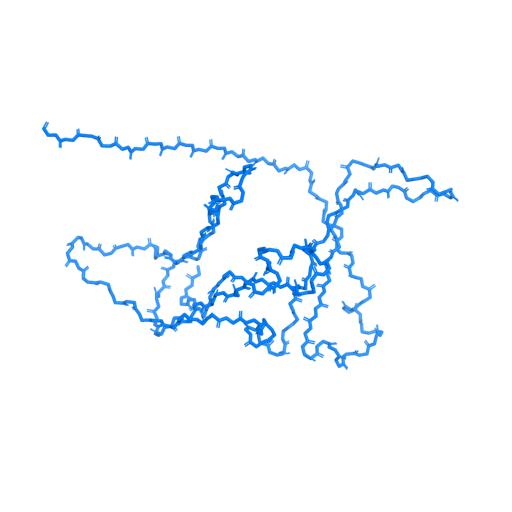 A 1 81 ? -6.658 -5.401 11.711 1.00 98.56 81 THR A C 1
ATOM 666 O O . THR A 1 81 ? -6.898 -4.763 10.688 1.00 98.56 81 THR A O 1
ATOM 669 N N . LEU A 1 82 ? -5.429 -5.638 12.165 1.00 98.50 82 LEU A N 1
ATOM 670 C CA . LEU A 1 82 ? -4.209 -5.355 11.420 1.00 98.50 82 LEU A CA 1
ATOM 671 C C . LEU A 1 82 ? -3.570 -6.683 11.014 1.00 98.50 82 LEU A C 1
ATOM 673 O O . LEU A 1 82 ? -3.182 -7.476 11.872 1.00 98.50 82 LEU A O 1
ATOM 677 N N . THR A 1 83 ? -3.486 -6.930 9.714 1.00 98.62 83 THR A N 1
ATOM 678 C CA . THR A 1 83 ? -2.908 -8.145 9.146 1.00 98.62 83 THR A CA 1
ATOM 679 C C . THR A 1 83 ? -1.512 -7.844 8.629 1.00 98.62 83 THR A C 1
ATOM 681 O O . THR A 1 83 ? -1.363 -7.107 7.657 1.00 98.62 83 THR A O 1
ATOM 684 N N . PHE A 1 84 ? -0.503 -8.453 9.251 1.00 98.69 84 PHE A N 1
ATOM 685 C CA . PHE A 1 84 ? 0.845 -8.519 8.695 1.00 98.69 84 PHE A CA 1
ATOM 686 C C . PHE A 1 84 ? 0.972 -9.767 7.824 1.00 98.69 84 PHE A C 1
ATOM 688 O O . PHE A 1 84 ? 0.682 -10.871 8.284 1.00 98.69 84 PHE A O 1
ATOM 695 N N . SER A 1 85 ? 1.365 -9.603 6.563 1.00 97.88 85 SER A N 1
ATOM 696 C CA . SER A 1 85 ? 1.394 -10.698 5.586 1.00 97.88 85 SER A CA 1
ATOM 697 C C . SER A 1 85 ? 2.552 -10.555 4.603 1.00 97.88 85 SER A C 1
ATOM 699 O O . SER A 1 85 ? 3.076 -9.463 4.397 1.00 97.88 85 SER A O 1
ATOM 701 N N . ARG A 1 86 ? 2.927 -11.672 3.976 1.00 98.12 86 ARG A N 1
ATOM 702 C CA . ARG A 1 86 ? 3.783 -11.712 2.778 1.00 98.12 86 ARG A CA 1
ATOM 703 C C . ARG A 1 86 ? 3.075 -12.312 1.559 1.00 98.12 86 ARG A C 1
ATOM 705 O O . ARG A 1 86 ? 3.706 -12.538 0.535 1.00 98.12 86 ARG A O 1
ATOM 712 N N . ASP A 1 87 ? 1.780 -12.574 1.697 1.00 96.94 87 ASP A N 1
ATOM 713 C CA . ASP A 1 87 ? 0.913 -13.116 0.658 1.00 96.94 87 ASP A CA 1
ATOM 714 C C . ASP A 1 87 ? 0.035 -11.971 0.129 1.00 96.94 87 ASP A C 1
ATOM 716 O O . ASP A 1 87 ? -1.134 -11.843 0.506 1.00 96.94 87 ASP A O 1
ATOM 720 N N . GLU A 1 88 ? 0.607 -11.060 -0.670 1.00 96.69 88 GLU A N 1
ATOM 721 C CA . GLU A 1 88 ? -0.135 -9.888 -1.167 1.00 96.69 88 GLU A CA 1
ATOM 722 C C . GLU A 1 88 ? -1.333 -10.279 -2.036 1.00 96.69 88 GLU A C 1
ATOM 724 O O . GLU A 1 88 ? -2.325 -9.557 -2.052 1.00 96.69 88 GLU A O 1
ATOM 729 N N . ASP A 1 89 ? -1.275 -11.421 -2.722 1.00 94.25 89 ASP A N 1
ATOM 730 C CA . ASP A 1 89 ? -2.374 -11.956 -3.526 1.00 94.25 89 ASP A CA 1
ATOM 731 C C . ASP A 1 89 ? -3.629 -12.255 -2.698 1.00 94.25 89 ASP A C 1
ATOM 733 O O . ASP A 1 89 ? -4.740 -12.085 -3.194 1.00 94.25 89 ASP A O 1
ATOM 737 N N . LYS A 1 90 ? -3.462 -12.622 -1.422 1.00 95.88 90 LYS A N 1
ATOM 738 C CA . LYS A 1 90 ? -4.571 -12.845 -0.482 1.00 95.88 90 LYS A CA 1
ATOM 739 C C . LYS A 1 90 ? -5.134 -11.552 0.112 1.00 95.88 90 LYS A C 1
ATOM 741 O O . LYS A 1 90 ? -6.178 -11.596 0.757 1.00 95.88 90 LYS A O 1
ATOM 746 N N . LEU A 1 91 ? -4.448 -10.421 -0.068 1.00 95.69 91 LEU A N 1
ATOM 747 C CA . LEU A 1 91 ? -4.916 -9.095 0.356 1.00 95.69 91 LEU A CA 1
ATOM 748 C C . LEU A 1 91 ? -5.704 -8.368 -0.746 1.00 95.69 91 LEU A C 1
ATOM 750 O O . LEU A 1 91 ? -6.209 -7.273 -0.507 1.00 95.69 91 LEU A O 1
ATOM 754 N N . HIS A 1 92 ? -5.818 -8.964 -1.937 1.00 94.25 92 HIS A N 1
ATOM 755 C CA . HIS A 1 92 ? -6.646 -8.468 -3.037 1.00 94.25 92 HIS A CA 1
ATOM 756 C C . HIS A 1 92 ? -7.844 -9.377 -3.272 1.00 94.25 92 HIS A C 1
ATOM 758 O O . HIS A 1 92 ? -7.810 -10.575 -2.991 1.00 94.25 92 HIS A O 1
ATOM 764 N N . ALA A 1 93 ? -8.907 -8.803 -3.830 1.00 93.62 93 ALA A N 1
ATOM 765 C CA . ALA A 1 93 ? -10.025 -9.595 -4.316 1.00 93.62 93 ALA A CA 1
ATOM 766 C C . ALA A 1 93 ? -9.564 -10.459 -5.512 1.00 93.62 93 ALA A C 1
ATOM 768 O O . ALA A 1 93 ? -8.877 -9.948 -6.401 1.00 93.62 93 ALA A O 1
ATOM 769 N N . PRO A 1 94 ? -9.907 -11.759 -5.559 1.00 91.31 94 PRO A N 1
ATOM 770 C CA . PRO A 1 94 ? -9.389 -12.682 -6.576 1.00 91.31 94 PRO A CA 1
ATOM 771 C C . PRO A 1 94 ? -9.861 -12.359 -8.005 1.00 91.31 94 PRO A C 1
ATOM 773 O O . PRO A 1 94 ? -9.173 -12.694 -8.975 1.00 91.31 94 PRO A O 1
ATOM 776 N N . ASP A 1 95 ? -11.004 -11.688 -8.121 1.00 92.50 95 ASP A N 1
ATOM 777 C CA . ASP A 1 95 ? -11.638 -11.228 -9.357 1.00 92.50 95 ASP A CA 1
ATOM 778 C C . ASP A 1 95 ? -11.126 -9.853 -9.827 1.00 92.50 95 ASP A C 1
ATOM 780 O O . ASP A 1 95 ? -11.544 -9.354 -10.874 1.00 92.50 95 ASP A O 1
ATOM 784 N N . ASN A 1 96 ? -10.184 -9.244 -9.095 1.00 92.19 96 ASN A N 1
ATOM 785 C CA . ASN A 1 96 ? -9.590 -7.953 -9.423 1.00 92.19 96 ASN A CA 1
ATOM 786 C C . ASN A 1 96 ? -8.081 -8.089 -9.687 1.00 92.19 96 ASN A C 1
ATOM 788 O O . ASN A 1 96 ? -7.331 -8.639 -8.881 1.00 92.19 96 ASN A O 1
ATOM 792 N N . ALA A 1 97 ? -7.616 -7.581 -10.830 1.00 93.69 97 ALA A N 1
ATOM 793 C CA . ALA A 1 97 ? -6.190 -7.506 -11.121 1.00 93.69 97 ALA A CA 1
ATOM 794 C C . ALA A 1 97 ? -5.544 -6.319 -10.394 1.00 93.69 97 ALA A C 1
ATOM 796 O O . ALA A 1 97 ? -6.051 -5.201 -10.426 1.00 93.69 97 ALA A O 1
ATOM 797 N N . TRP A 1 98 ? -4.364 -6.523 -9.822 1.00 94.69 98 TRP A N 1
ATOM 798 C CA . TRP A 1 98 ? -3.585 -5.476 -9.171 1.00 94.69 98 TRP A CA 1
ATOM 799 C C . TRP A 1 98 ? -2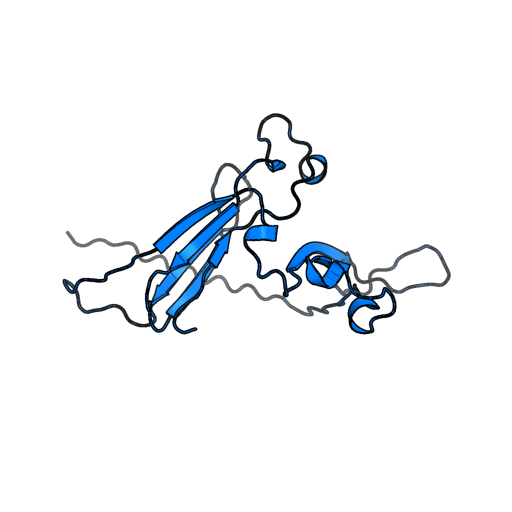.260 -5.227 -9.888 1.00 94.69 98 TRP A C 1
ATOM 801 O O . TRP A 1 98 ? -1.720 -6.072 -10.601 1.00 94.69 98 TRP A O 1
ATOM 811 N N . VAL A 1 99 ? -1.704 -4.037 -9.671 1.00 95.44 99 VAL A N 1
ATOM 812 C CA . VAL A 1 99 ? -0.380 -3.668 -10.181 1.00 95.44 99 VAL A CA 1
ATOM 813 C C . VAL A 1 99 ? 0.693 -4.460 -9.436 1.00 95.44 99 VAL A C 1
ATOM 815 O O . VAL A 1 99 ? 0.802 -4.336 -8.213 1.00 95.44 99 VAL A O 1
ATOM 818 N N . LEU A 1 100 ? 1.491 -5.242 -10.165 1.00 95.25 100 LEU A N 1
ATOM 819 C CA . LEU A 1 100 ? 2.688 -5.905 -9.645 1.00 95.25 100 LEU A CA 1
ATOM 820 C C . LEU A 1 100 ? 3.844 -4.912 -9.511 1.00 95.25 100 LEU A C 1
ATOM 822 O O . LEU A 1 100 ? 4.564 -4.936 -8.520 1.00 95.25 100 LEU A O 1
ATOM 826 N N . GLN A 1 101 ? 4.027 -4.058 -10.519 1.00 95.06 101 GLN A N 1
ATOM 827 C CA . GLN A 1 101 ? 5.117 -3.090 -10.566 1.00 95.06 101 GLN A CA 1
ATOM 828 C C . GLN A 1 101 ? 4.808 -1.926 -11.506 1.00 95.06 101 GLN A C 1
ATOM 830 O O . GLN A 1 101 ? 4.112 -2.086 -12.511 1.00 95.06 101 GLN A O 1
ATOM 835 N N . THR A 1 102 ? 5.418 -0.784 -11.201 1.00 93.75 102 THR A N 1
ATOM 836 C CA . THR A 1 102 ? 5.403 0.424 -12.026 1.00 93.75 102 THR A CA 1
ATOM 837 C C . THR A 1 102 ? 6.841 0.810 -12.335 1.00 93.75 102 THR A C 1
ATOM 839 O O . THR A 1 102 ? 7.627 1.052 -11.423 1.00 93.75 102 THR A O 1
ATOM 842 N N . ARG A 1 103 ? 7.202 0.879 -13.617 1.00 92.94 103 ARG A N 1
ATOM 843 C CA . ARG A 1 103 ? 8.525 1.330 -14.068 1.00 92.94 103 ARG A CA 1
ATOM 844 C C . ARG A 1 103 ? 8.399 2.665 -14.783 1.00 92.94 103 ARG A C 1
ATOM 846 O O . ARG A 1 103 ? 7.578 2.799 -15.689 1.00 92.94 103 ARG A O 1
ATOM 853 N N . ARG A 1 104 ? 9.231 3.634 -14.409 1.00 90.56 104 ARG A N 1
ATOM 854 C CA . ARG A 1 104 ? 9.351 4.921 -15.101 1.00 90.56 104 ARG A CA 1
ATOM 855 C C . ARG A 1 104 ? 10.408 4.822 -16.201 1.00 90.56 104 ARG A C 1
ATOM 857 O O . ARG A 1 104 ? 11.459 4.225 -15.996 1.00 90.56 104 ARG A O 1
ATOM 864 N N . SER A 1 105 ? 10.138 5.430 -17.348 1.00 85.19 105 SER A N 1
ATOM 865 C CA . SER A 1 105 ? 11.071 5.548 -18.469 1.00 85.19 105 SER A CA 1
ATOM 866 C C . SER A 1 105 ? 10.954 6.934 -19.108 1.00 85.19 105 SER A C 1
ATOM 868 O O . SER A 1 105 ? 9.976 7.652 -18.873 1.00 85.19 105 SER A O 1
ATOM 870 N N . THR A 1 106 ? 11.952 7.338 -19.890 1.00 86.00 106 THR A N 1
ATOM 871 C CA . THR A 1 106 ? 11.816 8.496 -20.777 1.00 86.00 106 THR A CA 1
ATOM 872 C C . THR A 1 106 ? 10.843 8.161 -21.902 1.00 86.00 106 THR A C 1
ATOM 874 O O . THR A 1 106 ? 10.733 7.013 -22.334 1.00 86.00 106 THR A O 1
ATOM 877 N N . GLY A 1 107 ? 10.088 9.157 -22.355 1.00 80.25 107 GLY A N 1
ATOM 878 C CA . GLY A 1 107 ? 9.439 9.075 -23.653 1.00 80.25 107 GLY A CA 1
ATOM 879 C C . GLY A 1 107 ? 10.478 9.257 -24.749 1.00 80.25 107 GLY A C 1
ATOM 880 O O . GLY A 1 107 ? 11.345 10.127 -24.647 1.00 80.25 107 GLY A O 1
ATOM 881 N N . ASP A 1 108 ? 10.393 8.431 -25.788 1.00 79.06 108 ASP A N 1
ATOM 882 C CA . ASP A 1 108 ? 11.360 8.434 -26.876 1.00 79.06 108 ASP A CA 1
ATOM 883 C C . ASP A 1 108 ? 10.647 8.489 -28.227 1.00 79.06 108 ASP A C 1
ATOM 885 O O . ASP A 1 108 ? 9.684 7.752 -28.476 1.00 79.06 108 ASP A O 1
ATOM 889 N N . VAL A 1 109 ? 11.214 9.249 -29.165 1.00 66.75 109 VAL A N 1
ATOM 890 C CA . VAL A 1 109 ? 10.850 9.127 -30.579 1.00 66.75 109 VAL A CA 1
ATOM 891 C C . VAL A 1 109 ? 11.449 7.831 -31.124 1.00 66.75 109 VAL A C 1
ATOM 893 O O . VAL A 1 109 ? 12.669 7.650 -31.131 1.00 66.75 109 VAL A O 1
ATOM 896 N N . LYS A 1 110 ? 10.607 6.912 -31.613 1.00 67.12 110 LYS A N 1
ATOM 897 C CA . LYS A 1 110 ? 11.090 5.743 -32.362 1.00 67.12 110 LYS A CA 1
ATOM 898 C C . LYS A 1 110 ? 11.587 6.198 -33.733 1.00 67.12 110 LYS A C 1
ATOM 900 O O . LYS A 1 110 ? 10.787 6.548 -34.596 1.00 67.12 110 LYS A O 1
ATOM 905 N N . GLN A 1 111 ? 12.901 6.190 -33.920 1.00 64.69 111 GLN A N 1
ATOM 906 C CA . GLN A 1 111 ? 13.549 6.422 -35.209 1.00 64.69 111 GLN A CA 1
ATOM 907 C C . GLN A 1 111 ? 13.800 5.087 -35.927 1.00 64.69 111 GLN A C 1
ATOM 909 O O . GLN A 1 111 ? 13.641 4.012 -35.350 1.00 64.69 111 GLN A O 1
ATOM 914 N N . SER A 1 112 ? 14.178 5.145 -37.205 1.00 73.00 112 SER A N 1
ATOM 915 C CA . SER A 1 112 ? 14.573 3.964 -37.987 1.00 73.00 112 SER A CA 1
ATOM 916 C C . SER A 1 112 ? 15.939 3.391 -37.579 1.00 73.00 112 SER A C 1
ATOM 918 O O . SER A 1 112 ? 16.274 2.278 -37.977 1.00 73.00 112 SER A O 1
ATOM 920 N N . ASN A 1 113 ? 16.724 4.129 -36.788 1.00 73.88 113 ASN A N 1
ATOM 921 C CA . ASN A 1 113 ? 17.975 3.674 -36.181 1.00 73.88 113 ASN A CA 1
ATOM 922 C C . ASN A 1 113 ? 17.754 3.248 -34.709 1.00 73.88 113 ASN A C 1
ATOM 924 O O . ASN A 1 113 ? 16.664 3.381 -34.157 1.00 73.88 113 ASN A O 1
ATOM 928 N N . LEU A 1 114 ? 18.798 2.727 -34.056 1.00 76.06 114 LEU A N 1
ATOM 929 C CA . LEU A 1 114 ? 18.741 2.310 -32.645 1.00 76.06 114 LEU A CA 1
ATOM 930 C C . LEU A 1 114 ? 18.922 3.472 -31.649 1.00 76.06 114 LEU A C 1
ATOM 932 O O . LEU A 1 114 ? 18.911 3.241 -30.440 1.00 76.06 114 LEU A O 1
ATOM 936 N N . ILE A 1 115 ? 19.098 4.708 -32.128 1.00 75.62 115 ILE A N 1
ATOM 937 C CA . ILE A 1 115 ? 19.347 5.871 -31.276 1.00 75.62 115 ILE A CA 1
ATOM 938 C C . ILE A 1 115 ? 18.005 6.382 -30.754 1.00 75.62 115 ILE A C 1
ATOM 940 O O . ILE A 1 115 ? 17.135 6.807 -31.512 1.00 75.62 115 ILE A O 1
ATOM 944 N N . ARG A 1 116 ? 17.836 6.349 -29.433 1.00 74.06 116 ARG A N 1
ATOM 945 C CA . ARG A 1 116 ? 16.672 6.924 -28.759 1.00 74.06 116 ARG A CA 1
ATOM 946 C C . ARG A 1 116 ? 16.922 8.399 -28.492 1.00 74.06 116 ARG A C 1
ATOM 948 O O . ARG A 1 116 ? 17.922 8.749 -27.870 1.00 74.06 116 ARG A O 1
ATOM 955 N N . GLN A 1 117 ? 16.022 9.254 -28.968 1.00 80.38 117 GLN A N 1
ATOM 956 C CA . GLN A 1 117 ? 16.012 10.668 -28.608 1.00 80.38 117 GLN A CA 1
ATOM 957 C C . GLN A 1 117 ? 14.838 10.938 -27.666 1.00 80.38 117 GLN A C 1
ATOM 959 O O . GLN A 1 117 ? 13.699 10.653 -28.060 1.00 80.38 117 GLN A O 1
ATOM 964 N N . PRO A 1 118 ? 15.096 11.478 -26.459 1.00 82.44 118 PRO A N 1
ATOM 965 C CA . PRO A 1 118 ? 14.036 11.888 -25.553 1.00 82.44 118 PRO A CA 1
ATOM 966 C C . PRO A 1 118 ? 13.145 12.944 -26.208 1.00 82.44 118 PRO A C 1
ATOM 968 O O . PRO A 1 118 ? 13.645 13.916 -26.773 1.00 82.44 118 PRO A O 1
ATOM 971 N N . ASP A 1 119 ? 11.830 12.782 -26.106 1.00 84.31 119 ASP A N 1
ATOM 972 C CA . ASP A 1 119 ? 10.847 13.733 -26.650 1.00 84.31 119 ASP A CA 1
ATOM 973 C C . ASP A 1 119 ? 10.336 14.743 -25.604 1.00 84.31 119 ASP A C 1
ATOM 975 O O . ASP A 1 119 ? 9.396 15.501 -25.849 1.00 84.31 119 ASP A O 1
ATOM 979 N N . GLY A 1 120 ? 10.955 14.750 -24.420 1.00 86.75 120 GLY A N 1
ATOM 980 C CA . GLY A 1 120 ? 10.550 15.568 -23.279 1.00 86.75 120 GLY A CA 1
ATOM 981 C C . GLY A 1 120 ? 9.355 15.007 -22.501 1.00 86.75 120 GLY A C 1
ATOM 982 O O . GLY A 1 120 ? 8.935 15.625 -21.523 1.00 86.75 120 GLY A O 1
ATOM 983 N N . THR A 1 121 ? 8.811 13.849 -22.887 1.00 86.69 121 THR A N 1
ATOM 984 C CA . THR A 1 121 ? 7.742 13.173 -22.147 1.00 86.69 121 THR A CA 1
ATOM 985 C C . THR A 1 121 ? 8.291 12.100 -21.202 1.00 86.69 121 THR A C 1
ATOM 987 O O . THR A 1 121 ? 9.462 11.717 -21.241 1.00 86.69 121 THR A O 1
ATOM 990 N N . ILE A 1 122 ? 7.435 11.632 -20.294 1.00 86.31 122 ILE A N 1
ATOM 991 C CA . ILE A 1 122 ? 7.710 10.521 -19.379 1.00 86.31 122 ILE A CA 1
ATOM 992 C C . ILE A 1 122 ? 6.757 9.387 -19.740 1.00 86.31 122 ILE A C 1
ATOM 994 O O . ILE A 1 122 ? 5.584 9.623 -20.031 1.00 86.31 122 ILE A O 1
ATOM 998 N N . ALA A 1 123 ? 7.259 8.158 -19.685 1.00 83.19 123 ALA A N 1
ATOM 999 C CA . ALA A 1 123 ? 6.470 6.951 -19.837 1.00 83.19 123 ALA A CA 1
ATOM 1000 C C . ALA A 1 123 ? 6.422 6.164 -18.521 1.00 83.19 123 ALA A C 1
ATOM 1002 O O . ALA A 1 123 ? 7.398 6.108 -17.768 1.00 83.19 123 ALA A O 1
ATOM 1003 N N . PHE A 1 124 ? 5.289 5.507 -18.282 1.00 86.69 124 PHE A N 1
ATOM 1004 C CA . PHE A 1 124 ? 5.137 4.501 -17.238 1.00 86.69 124 PHE A CA 1
ATOM 1005 C C . PHE A 1 124 ? 4.775 3.161 -17.876 1.00 86.69 124 PHE A C 1
ATOM 1007 O O . PHE A 1 124 ? 3.903 3.083 -18.741 1.00 86.69 124 PHE A O 1
ATOM 1014 N N . VAL A 1 125 ? 5.449 2.099 -17.444 1.00 86.50 125 VAL A N 1
ATOM 1015 C CA . VAL A 1 125 ? 5.076 0.717 -17.752 1.00 86.50 125 VAL A CA 1
ATOM 1016 C C . VAL A 1 125 ? 4.490 0.121 -16.482 1.00 86.50 125 VAL A C 1
ATOM 1018 O O . VAL A 1 125 ? 5.183 0.053 -15.466 1.00 86.50 125 VAL A O 1
ATOM 1021 N N . VAL A 1 126 ? 3.215 -0.257 -16.536 1.00 90.38 126 VAL A N 1
ATOM 1022 C CA . VAL A 1 126 ? 2.453 -0.738 -15.380 1.00 90.38 126 VAL A CA 1
ATOM 1023 C C . VAL A 1 126 ? 2.034 -2.173 -15.659 1.00 90.38 126 VAL A C 1
ATOM 1025 O O . VAL A 1 126 ? 1.182 -2.419 -16.512 1.00 90.38 126 VAL A O 1
ATOM 1028 N N . ASP A 1 127 ? 2.644 -3.121 -14.951 1.00 89.31 127 ASP A N 1
ATOM 1029 C CA . ASP A 1 127 ? 2.348 -4.540 -15.137 1.00 89.31 127 ASP A CA 1
ATOM 1030 C C . ASP A 1 127 ? 1.265 -4.969 -14.145 1.00 89.31 127 ASP A C 1
ATOM 1032 O O . ASP A 1 127 ? 1.408 -4.779 -12.934 1.00 89.31 127 ASP A O 1
ATOM 1036 N N . PHE A 1 128 ? 0.197 -5.577 -14.655 1.00 91.50 128 PHE A N 1
ATOM 1037 C CA . PHE A 1 128 ? -0.922 -6.077 -13.859 1.00 91.50 128 PHE A CA 1
ATOM 1038 C C . PHE A 1 128 ? -0.867 -7.600 -13.737 1.00 91.50 128 PHE A C 1
ATOM 1040 O O . PHE A 1 128 ? -0.495 -8.300 -14.679 1.00 91.50 128 PHE A O 1
ATOM 1047 N N . VAL A 1 129 ? -1.270 -8.108 -12.575 1.00 91.56 129 VAL A N 1
ATOM 1048 C CA . VAL A 1 129 ? -1.437 -9.535 -12.287 1.00 91.56 129 VAL A CA 1
ATOM 1049 C C . VAL A 1 129 ? -2.707 -9.745 -11.464 1.00 91.56 129 VAL A C 1
ATOM 1051 O O . VAL A 1 129 ? -3.145 -8.856 -10.748 1.00 91.56 129 VAL A O 1
ATOM 1054 N N . GLY A 1 130 ? -3.304 -10.929 -11.539 1.00 92.88 130 GLY A N 1
ATOM 1055 C CA . GLY A 1 130 ? -4.476 -11.282 -10.735 1.00 92.88 130 GLY A CA 1
ATOM 1056 C C . GLY A 1 130 ? -4.863 -12.737 -10.955 1.00 92.88 130 GLY A C 1
ATOM 1057 O O . GLY A 1 130 ? -4.501 -13.319 -11.983 1.00 92.88 130 GLY A O 1
ATOM 1058 N N . ALA A 1 131 ? -5.562 -13.344 -9.995 1.00 90.94 131 ALA A N 1
ATOM 1059 C CA . ALA A 1 131 ? -5.926 -14.759 -10.071 1.00 90.94 131 ALA A CA 1
ATOM 1060 C C . ALA A 1 131 ? -6.816 -15.050 -11.289 1.00 90.94 131 ALA A C 1
ATOM 1062 O O . ALA A 1 131 ? -6.512 -15.953 -12.071 1.00 90.94 131 ALA A O 1
ATOM 1063 N N . ASP A 1 132 ? -7.855 -14.244 -11.501 1.00 90.62 132 ASP A N 1
ATOM 1064 C CA . ASP A 1 132 ? -8.747 -14.407 -12.651 1.00 90.62 132 ASP A CA 1
ATOM 1065 C C . ASP A 1 132 ? -8.156 -13.856 -13.953 1.00 90.62 132 ASP A C 1
ATOM 1067 O O . ASP A 1 132 ? -8.358 -14.441 -15.016 1.00 90.62 132 ASP A O 1
ATOM 1071 N N . MET A 1 133 ? -7.319 -12.816 -13.878 1.00 87.94 133 MET A N 1
ATOM 1072 C CA . MET A 1 133 ? -6.612 -12.271 -15.045 1.00 87.94 133 MET A CA 1
ATOM 1073 C C . MET A 1 133 ? -5.734 -13.323 -15.737 1.00 87.94 133 MET A C 1
ATOM 1075 O O . MET A 1 133 ? -5.677 -13.366 -16.963 1.00 87.94 133 MET A O 1
ATOM 1079 N N . LYS A 1 134 ? -5.090 -14.211 -14.966 1.00 86.06 134 LYS A N 1
ATOM 1080 C CA . LYS A 1 134 ? -4.264 -15.312 -15.497 1.00 86.06 134 LYS A CA 1
ATOM 1081 C C . LYS A 1 134 ? -5.048 -16.315 -16.350 1.00 86.06 134 LYS A C 1
ATOM 1083 O O . LYS A 1 134 ? -4.435 -17.071 -17.096 1.00 86.06 134 LYS A O 1
ATOM 1088 N N . LYS A 1 135 ? -6.378 -16.349 -16.226 1.00 89.69 135 LYS A N 1
ATOM 1089 C CA . LYS A 1 135 ? -7.263 -17.267 -16.959 1.00 89.69 135 LYS A CA 1
ATOM 1090 C C . LYS A 1 135 ? -7.749 -16.674 -18.286 1.00 89.69 135 LYS A C 1
ATOM 1092 O O . LYS A 1 135 ? -8.357 -17.389 -19.078 1.00 89.69 135 LYS A O 1
ATOM 1097 N N . LEU A 1 136 ? -7.523 -15.379 -18.520 1.00 87.75 136 LEU A N 1
ATOM 1098 C CA . LEU A 1 136 ? -7.991 -14.693 -19.719 1.00 87.75 136 LEU A CA 1
ATOM 1099 C C . LEU A 1 136 ? -7.157 -15.095 -20.952 1.00 87.75 136 LEU A C 1
ATOM 1101 O O . LEU A 1 136 ? -5.931 -15.192 -20.852 1.00 87.75 136 LEU A O 1
ATOM 1105 N N . PRO A 1 137 ? -7.782 -15.280 -22.131 1.00 89.00 137 PRO A N 1
AT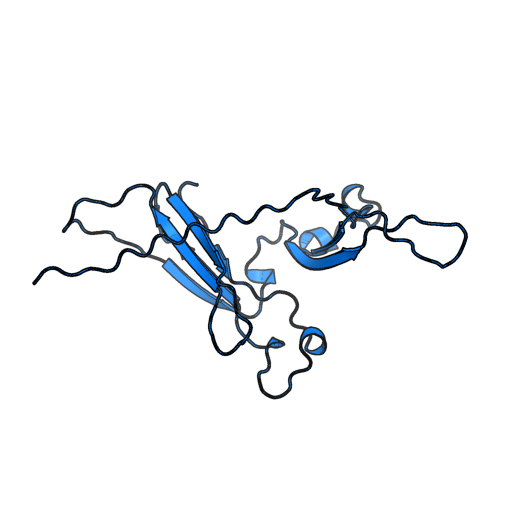OM 1106 C CA . PRO A 1 137 ? -7.062 -15.516 -23.379 1.00 89.00 137 PRO A CA 1
ATOM 1107 C C . PRO A 1 137 ? -6.085 -14.374 -23.712 1.00 89.00 137 PRO A C 1
ATOM 1109 O O . PRO A 1 137 ? -6.442 -13.208 -23.514 1.00 89.00 137 PRO A O 1
ATOM 1112 N N . PRO A 1 138 ? -4.890 -14.645 -24.271 1.00 79.31 138 PRO A N 1
ATOM 1113 C CA . PRO A 1 138 ? -3.900 -13.606 -24.591 1.00 79.31 138 PRO A CA 1
ATOM 1114 C C . PRO A 1 138 ? -4.401 -12.512 -25.543 1.00 79.31 138 PRO A C 1
ATOM 1116 O O . PRO A 1 138 ? -3.897 -11.392 -25.544 1.00 79.31 138 PRO A O 1
ATOM 1119 N N . ASP A 1 139 ? -5.391 -12.829 -26.374 1.00 81.19 139 ASP A N 1
ATOM 1120 C CA . ASP A 1 139 ? -5.971 -11.934 -27.364 1.00 81.19 139 ASP A CA 1
ATOM 1121 C C . ASP A 1 139 ? -7.102 -11.054 -26.804 1.00 81.19 139 ASP A C 1
ATOM 1123 O O . ASP A 1 139 ? -7.617 -10.206 -27.545 1.00 81.19 139 ASP A O 1
ATOM 1127 N N . THR A 1 140 ? -7.422 -11.184 -25.507 1.00 80.56 140 THR A N 1
ATOM 1128 C CA . THR A 1 140 ? -8.374 -10.329 -24.785 1.00 80.56 140 THR A CA 1
ATOM 1129 C C . THR A 1 140 ? -7.999 -8.851 -24.982 1.00 80.56 140 THR A C 1
ATOM 1131 O O . THR A 1 140 ? -6.874 -8.458 -24.661 1.00 80.56 140 THR A O 1
ATOM 1134 N N . PRO A 1 141 ? -8.905 -7.990 -25.488 1.00 70.00 141 PRO A N 1
ATOM 1135 C CA . PRO A 1 141 ? -8.583 -6.602 -25.831 1.00 70.00 141 PRO A CA 1
ATOM 1136 C C . PRO A 1 141 ? -7.951 -5.777 -24.698 1.00 70.00 141 PRO A C 1
ATOM 1138 O O . PRO A 1 141 ? -7.075 -4.956 -24.970 1.00 70.00 141 PRO A O 1
ATOM 1141 N N . SER A 1 142 ? -8.332 -6.021 -23.438 1.00 66.62 142 SER A N 1
ATOM 1142 C CA . SER A 1 142 ? -7.763 -5.358 -22.252 1.00 66.62 142 SER A CA 1
ATOM 1143 C C . SER A 1 142 ? -6.311 -5.754 -21.945 1.00 66.62 142 SER A C 1
ATOM 1145 O O . SER A 1 142 ? -5.629 -5.022 -21.235 1.00 66.62 142 SER A O 1
ATOM 1147 N N . LEU A 1 143 ? -5.806 -6.857 -22.510 1.00 61.81 143 LEU A N 1
ATOM 1148 C CA . LEU A 1 143 ? -4.424 -7.327 -22.334 1.00 61.81 143 LEU A CA 1
ATOM 1149 C C . LEU A 1 143 ? -3.463 -6.815 -23.420 1.00 61.81 143 LEU A C 1
ATOM 1151 O O . LEU A 1 143 ? -2.247 -6.899 -23.259 1.00 61.81 143 LEU A O 1
ATOM 1155 N N . ARG A 1 144 ? -3.972 -6.251 -24.526 1.00 50.56 144 ARG A N 1
ATOM 1156 C CA . ARG A 1 144 ? -3.155 -5.898 -25.707 1.00 50.56 144 ARG A CA 1
ATOM 1157 C C . ARG A 1 144 ? -2.297 -4.632 -25.551 1.00 50.56 144 ARG A C 1
ATOM 1159 O O . ARG A 1 144 ? -1.536 -4.314 -26.463 1.00 50.56 144 ARG A O 1
ATOM 1166 N N . LYS A 1 145 ? -2.403 -3.885 -24.444 1.00 48.75 145 LYS A N 1
ATOM 1167 C CA . LYS A 1 145 ? -1.651 -2.632 -24.224 1.00 48.75 145 LYS A CA 1
ATOM 1168 C C . LYS A 1 145 ? -1.189 -2.469 -22.763 1.00 48.75 145 LYS A C 1
ATOM 1170 O O . LYS A 1 145 ? -1.791 -1.690 -22.033 1.00 48.75 145 LYS A O 1
ATOM 1175 N N . PRO A 1 146 ? -0.099 -3.128 -22.331 1.00 45.88 146 PRO A N 1
ATOM 1176 C CA . PRO A 1 146 ? 0.447 -2.955 -20.976 1.00 45.88 146 PRO A CA 1
ATOM 1177 C C . PRO A 1 146 ? 1.164 -1.605 -20.752 1.00 45.88 146 PRO A C 1
ATOM 1179 O O . PRO A 1 146 ? 1.591 -1.296 -19.644 1.00 45.88 146 PRO A O 1
ATOM 1182 N N . ALA A 1 147 ? 1.306 -0.770 -21.786 1.00 43.31 147 ALA A N 1
ATOM 1183 C CA . ALA A 1 147 ? 1.909 0.554 -21.671 1.00 43.31 147 ALA A CA 1
ATOM 1184 C C . ALA A 1 147 ? 0.826 1.635 -21.742 1.00 43.31 147 ALA A C 1
ATOM 1186 O O . ALA A 1 147 ? 0.433 2.072 -22.826 1.00 43.31 147 ALA A O 1
ATOM 1187 N N . LEU A 1 148 ? 0.347 2.080 -20.581 1.00 42.03 148 LEU A N 1
ATOM 1188 C CA . LEU A 1 148 ? -0.348 3.355 -20.487 1.00 42.03 148 LEU A CA 1
ATOM 1189 C C . LEU A 1 148 ? 0.719 4.459 -20.441 1.00 42.03 148 LEU A C 1
ATOM 1191 O O . LEU A 1 148 ? 1.307 4.727 -19.396 1.00 42.03 148 LEU A O 1
ATOM 1195 N N . ALA A 1 149 ? 0.999 5.094 -21.581 1.00 39.06 149 ALA A N 1
ATOM 1196 C CA . ALA A 1 149 ? 1.824 6.298 -21.611 1.00 39.06 149 ALA A CA 1
ATOM 1197 C C . ALA A 1 149 ? 1.027 7.458 -20.991 1.00 39.06 149 ALA A C 1
ATOM 1199 O O . ALA A 1 149 ? 0.203 8.084 -21.656 1.00 39.06 149 ALA A O 1
ATOM 1200 N N . ILE A 1 150 ? 1.229 7.713 -19.698 1.00 43.62 150 ILE A N 1
ATOM 1201 C CA . ILE A 1 150 ? 0.671 8.888 -19.024 1.00 43.62 150 ILE A CA 1
ATOM 1202 C C . ILE A 1 150 ? 1.630 10.060 -19.250 1.00 43.62 150 ILE A C 1
ATOM 1204 O O . ILE A 1 150 ? 2.691 10.130 -18.635 1.00 43.62 150 ILE A O 1
ATOM 1208 N N . THR A 1 151 ? 1.257 10.998 -20.122 1.00 37.88 151 THR A N 1
ATOM 1209 C CA . THR A 1 151 ? 2.015 12.239 -20.330 1.00 37.88 151 THR A CA 1
ATOM 1210 C C . THR A 1 151 ? 1.721 13.231 -19.202 1.00 37.88 151 THR A C 1
ATOM 1212 O O . THR A 1 151 ? 0.697 13.912 -19.216 1.00 37.88 151 THR A O 1
ATOM 1215 N N . VAL A 1 152 ? 2.628 13.351 -18.230 1.00 43.62 152 VAL A N 1
ATOM 1216 C CA . VAL A 1 152 ? 2.569 14.404 -17.200 1.00 43.62 152 VAL A CA 1
ATOM 1217 C C . VAL A 1 152 ? 3.390 15.607 -17.677 1.00 43.62 152 VAL A C 1
ATOM 1219 O O . VAL A 1 152 ? 4.608 15.506 -17.786 1.00 43.62 152 VAL A O 1
ATOM 1222 N N . LYS A 1 153 ? 2.738 16.739 -17.991 1.00 35.06 153 LYS A N 1
ATOM 1223 C CA . LYS A 1 153 ? 3.407 17.961 -18.501 1.00 35.06 153 LYS A CA 1
ATOM 1224 C C . LYS A 1 153 ? 3.917 18.922 -17.417 1.00 35.06 153 LYS A C 1
ATOM 1226 O O . LYS A 1 153 ? 4.743 19.773 -17.723 1.00 35.06 153 LYS A O 1
ATOM 1231 N N . SER A 1 154 ? 3.473 18.789 -16.169 1.00 33.66 154 SER A N 1
ATOM 1232 C CA . SER A 1 154 ? 3.998 19.559 -15.032 1.00 33.66 154 SER A CA 1
ATOM 1233 C C . SER A 1 154 ? 3.510 18.951 -13.719 1.00 33.66 154 SER A C 1
ATOM 1235 O O . SER A 1 154 ? 2.303 18.801 -13.536 1.00 33.66 154 SER A O 1
ATOM 1237 N N . LEU A 1 155 ? 4.428 18.629 -12.807 1.00 31.28 155 LEU A N 1
ATOM 1238 C CA . LEU A 1 155 ? 4.113 18.323 -11.413 1.00 31.28 155 LEU A CA 1
ATOM 1239 C C . LEU A 1 155 ? 4.573 19.517 -10.569 1.00 31.28 155 LEU A C 1
ATOM 1241 O O . LEU A 1 155 ? 5.771 19.711 -10.378 1.00 31.28 155 LEU A O 1
ATOM 1245 N N . THR A 1 156 ? 3.633 20.338 -10.102 1.00 24.66 156 THR A N 1
ATOM 1246 C CA . THR A 1 156 ? 3.926 21.428 -9.164 1.00 24.66 156 THR A CA 1
ATOM 1247 C C . THR A 1 156 ? 3.687 20.911 -7.751 1.00 24.66 156 THR A C 1
ATOM 1249 O O . THR A 1 156 ? 2.540 20.764 -7.335 1.00 24.66 156 THR A O 1
ATOM 1252 N N . VAL A 1 157 ? 4.759 20.623 -7.011 1.00 29.31 157 VAL A N 1
ATOM 1253 C CA . VAL A 1 157 ? 4.680 20.319 -5.575 1.00 29.31 157 VAL A CA 1
ATOM 1254 C C . VAL A 1 157 ? 4.778 21.643 -4.818 1.00 29.31 157 VAL A C 1
ATOM 1256 O O . VAL A 1 157 ? 5.858 22.216 -4.689 1.00 29.31 157 VAL A O 1
ATOM 1259 N N . MET A 1 158 ? 3.638 22.171 -4.370 1.00 24.19 158 MET A N 1
ATOM 1260 C CA . MET A 1 158 ? 3.585 23.344 -3.492 1.00 24.19 158 MET A CA 1
ATOM 1261 C C . MET A 1 158 ? 3.811 22.891 -2.047 1.00 24.19 158 MET A C 1
ATOM 1263 O O . MET A 1 158 ? 2.962 22.219 -1.467 1.00 24.19 158 MET A O 1
ATOM 1267 N N . TYR A 1 159 ? 4.947 23.271 -1.463 1.00 30.45 159 TYR A N 1
ATOM 1268 C CA . TYR A 1 159 ? 5.197 23.118 -0.032 1.00 30.45 159 TYR A CA 1
ATOM 1269 C C . TYR A 1 159 ? 4.418 24.190 0.738 1.00 30.45 159 TYR A C 1
ATOM 1271 O O . TYR A 1 159 ? 4.710 25.377 0.617 1.00 30.45 159 TYR A O 1
ATOM 1279 N N . ALA A 1 160 ? 3.456 23.778 1.562 1.00 29.36 160 ALA A N 1
ATOM 1280 C CA . ALA A 1 160 ? 2.903 24.616 2.621 1.00 29.36 160 ALA A CA 1
ATOM 1281 C C . ALA A 1 160 ? 3.342 24.034 3.970 1.00 29.36 160 ALA A C 1
ATOM 1283 O O . ALA A 1 160 ? 2.666 23.190 4.551 1.00 29.36 160 ALA A O 1
ATOM 1284 N N . ILE A 1 161 ? 4.502 24.472 4.461 1.00 34.03 161 ILE A N 1
ATOM 1285 C CA . ILE A 1 161 ? 4.907 24.231 5.847 1.00 34.03 161 ILE A CA 1
ATOM 1286 C C . ILE A 1 161 ? 4.162 25.258 6.699 1.00 34.03 161 ILE A C 1
ATOM 1288 O O . ILE A 1 161 ? 4.517 26.433 6.707 1.00 34.03 161 ILE A O 1
ATOM 1292 N N . THR A 1 162 ? 3.131 24.833 7.423 1.00 31.36 162 THR A N 1
ATOM 1293 C CA . THR A 1 162 ? 2.651 25.579 8.594 1.00 31.36 162 THR A CA 1
ATOM 1294 C C . THR A 1 162 ? 3.127 24.844 9.839 1.00 31.36 162 THR A C 1
ATOM 1296 O O . THR A 1 162 ? 2.491 23.913 10.321 1.00 31.36 162 THR A O 1
ATOM 1299 N N . GLN A 1 163 ? 4.289 25.249 10.354 1.00 32.59 163 GLN A N 1
ATOM 1300 C CA . GLN A 1 163 ? 4.664 24.948 11.731 1.00 32.59 163 GLN A CA 1
ATOM 1301 C C . GLN A 1 163 ? 3.747 25.753 12.655 1.00 32.59 163 GLN A C 1
ATOM 1303 O O . GLN A 1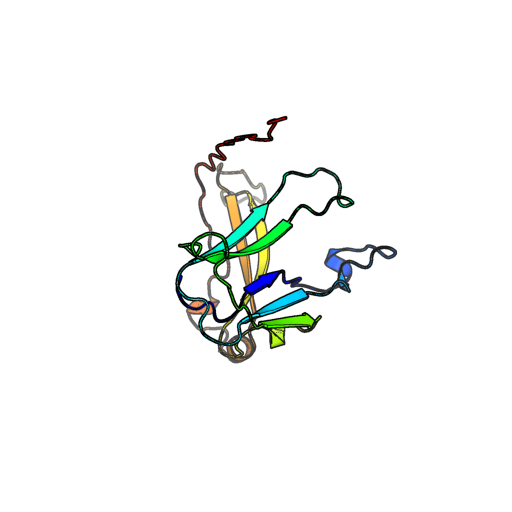 163 ? 3.777 26.981 12.654 1.00 32.59 163 GLN A O 1
ATOM 1308 N N . SER A 1 164 ? 2.957 25.066 13.474 1.00 32.06 164 SER A N 1
ATOM 1309 C CA . SER A 1 164 ? 2.419 25.643 14.701 1.00 32.06 164 SER A CA 1
ATOM 1310 C C . SER A 1 164 ? 2.755 24.706 15.854 1.00 32.06 164 SER A C 1
ATOM 1312 O O . SER A 1 164 ? 2.114 23.676 16.046 1.00 32.06 164 SER A O 1
ATOM 1314 N N . LEU A 1 165 ? 3.799 25.054 16.608 1.00 34.16 165 LEU A N 1
ATOM 1315 C CA . LEU A 1 165 ? 4.074 24.490 17.926 1.00 34.16 165 LEU A CA 1
ATOM 1316 C C . LEU A 1 165 ? 4.269 25.633 18.938 1.00 34.16 165 LEU A C 1
ATOM 1318 O O . LEU A 1 165 ? 5.318 26.258 19.001 1.00 34.16 165 LEU A O 1
ATOM 1322 N N . LYS A 1 166 ? 3.166 25.887 19.658 1.00 37.34 166 LYS A N 1
ATOM 1323 C CA . LYS A 1 166 ? 2.978 26.141 21.103 1.00 37.34 166 LYS A CA 1
ATOM 1324 C C . LYS A 1 166 ? 3.995 26.984 21.892 1.00 37.34 166 LYS A C 1
ATOM 1326 O O . LYS A 1 166 ? 5.143 26.588 22.021 1.00 37.34 166 LYS A O 1
ATOM 1331 N N . ALA A 1 167 ? 3.471 27.939 22.674 1.00 33.31 167 ALA A N 1
ATOM 1332 C CA . ALA A 1 167 ? 3.697 27.978 24.129 1.00 33.31 167 ALA A CA 1
ATOM 1333 C C . ALA A 1 167 ? 2.674 28.883 24.845 1.00 33.31 167 ALA A C 1
ATOM 1335 O O . ALA A 1 167 ? 2.620 30.085 24.606 1.00 33.31 167 ALA A O 1
ATOM 1336 N N . GLY A 1 168 ? 1.886 28.284 25.738 1.00 39.38 168 GLY A N 1
ATOM 1337 C CA . GLY A 1 168 ? 1.279 28.959 26.878 1.00 39.38 168 GLY A CA 1
ATOM 1338 C C . GLY A 1 168 ? 1.826 28.300 28.140 1.00 39.38 168 GLY A C 1
ATOM 1339 O O . GLY A 1 168 ? 1.614 27.101 28.328 1.00 39.38 168 GLY A O 1
ATOM 1340 N N . VAL A 1 169 ? 2.553 29.083 28.935 1.00 41.94 169 VAL A N 1
ATOM 1341 C CA . VAL A 1 169 ? 2.693 29.005 30.396 1.00 41.94 169 VAL A CA 1
ATOM 1342 C C . VAL A 1 169 ? 2.678 30.448 30.878 1.00 41.94 169 VAL A C 1
ATOM 1344 O O . VAL A 1 169 ? 3.368 31.265 30.226 1.00 41.94 169 VAL A O 1
#

Secondary structure (DSSP, 8-state):
-BS---EEE------GGGT--TTT-GGGPPEEEEEEES---BEEEEEEE---S-TTS--EEEEEEESSPPPTT-----EEEEEEES-GGGGS-TTS-EEEEEEEEEEEE--SSS--EEEEEEEEEEEEE-TTGGGS-TT-GGGS-------------------------

InterPro domains:
  IPR007444 Glucan biosynthesis, periplasmic, MdoG C-terminal [PF04349] (2-154)
  IPR011013 Galactose mutarotase-like domain superfamily [SSF74650] (2-91)
  IPR013783 Immunoglobulin-like fold [G3DSA:2.60.40.10] (95-164)
  IPR014438 Glucan biosynthesis protein MdoG/MdoD [PTHR30504] (1-142)
  IPR014718 Glycoside hydrolase-type carbohydrate-binding [G3DSA:2.70.98.10] (1-94)
  IPR014756 Immunoglobulin E-set [SSF81296] (94-145)